Protein AF-A0A2S7IUM9-F1 (afdb_monomer)

Foldseek 3Di:
DADDQVQKAFDADDPDDDQATEIEGEDQDAQVLLQDFLSQQQCVVRVHDFQHKYFYAHPNYPHTFIWTFHDADPPRRGTGIDGCPDDD

Secondary structure (DSSP, 8-state):
----GGGEEEEE--SSSSPPPEEEEE-S--HHHHTSTT-BTTTTTTT--TT-EEEEEETTTTEEEEEEEEEE-TTT--EEEEE-----

Organism: NCBI:txid335286

Mean predicted aligned error: 4.09 Å

pLDDT: mean 90.24, std 10.63, range [51.31, 98.06]

Radius of gyration: 12.04 Å; Cα contacts (8 Å, |Δi|>4): 192; chains: 1; bounding box: 24×28×28 Å

Sequence (88 aa):
MAYVSNDLNLVIENVGGKTPRIFTYKTADNLAAITGAGYFSDGTAKGLRVGDLIHTIAPTGAGYSMFKITAVNTTTGAATASAATAIS

Nearest PDB structures (foldseek):
  4rt1-assembly1_A  TM=7.521E-01  e=4.192E+00  Pseudomonas aeruginosa PAO1
  8s8i-assembly1_j  TM=2.925E-01  e=1.461E+00  Saccharomyces cerevisiae S288C
  7qpo-assembly1_A  TM=3.672E-01  e=6.225E+00  Homo sapiens

Structure (mmCIF, N/CA/C/O backbone):
data_AF-A0A2S7IUM9-F1
#
_entry.id   AF-A0A2S7IUM9-F1
#
loop_
_atom_site.group_PDB
_atom_site.id
_atom_site.type_symbol
_atom_site.label_atom_id
_atom_site.label_alt_id
_atom_site.label_comp_id
_atom_site.label_asym_id
_atom_site.label_entity_id
_atom_site.label_seq_id
_atom_site.pdbx_PDB_ins_code
_atom_site.Cartn_x
_atom_site.Cartn_y
_atom_site.Cartn_z
_atom_site.occupancy
_atom_site.B_iso_or_equiv
_atom_site.auth_seq_id
_atom_site.auth_comp_id
_atom_site.auth_asym_id
_atom_site.auth_atom_id
_atom_site.pdbx_PDB_model_num
ATOM 1 N N . MET A 1 1 ? 7.590 -11.926 -8.256 1.00 61.91 1 MET A N 1
ATOM 2 C CA . MET A 1 1 ? 8.401 -11.802 -7.029 1.00 61.91 1 MET A CA 1
ATOM 3 C C . MET A 1 1 ? 7.442 -11.622 -5.858 1.00 61.91 1 MET A C 1
ATOM 5 O O . MET A 1 1 ? 6.237 -11.629 -6.072 1.00 61.91 1 MET A O 1
ATOM 9 N N . ALA A 1 2 ? 7.940 -11.693 -4.628 1.00 85.62 2 ALA A N 1
ATOM 10 C CA . ALA A 1 2 ? 7.117 -11.545 -3.433 1.00 85.62 2 ALA A CA 1
ATOM 11 C C . ALA A 1 2 ? 7.341 -10.150 -2.852 1.00 85.62 2 ALA A C 1
ATOM 13 O O . ALA A 1 2 ? 8.413 -9.569 -3.037 1.00 85.62 2 ALA A O 1
ATOM 14 N N . TYR A 1 3 ? 6.349 -9.647 -2.125 1.00 93.75 3 TYR A N 1
ATOM 15 C CA . TYR A 1 3 ? 6.442 -8.393 -1.395 1.00 93.75 3 TYR A CA 1
ATOM 16 C C . TYR A 1 3 ? 7.723 -8.305 -0.543 1.00 93.75 3 TYR A C 1
ATOM 18 O O . TYR A 1 3 ? 8.082 -9.238 0.178 1.00 93.75 3 TYR A O 1
ATOM 26 N N . VAL A 1 4 ? 8.398 -7.153 -0.620 1.00 95.19 4 VAL A N 1
ATOM 27 C CA . VAL A 1 4 ? 9.631 -6.846 0.119 1.00 95.19 4 VAL A CA 1
ATOM 28 C C . VAL A 1 4 ? 9.345 -5.714 1.094 1.00 95.19 4 VAL A C 1
ATOM 30 O O . VAL A 1 4 ? 9.302 -4.544 0.725 1.00 95.19 4 VAL A O 1
ATOM 33 N N . SER A 1 5 ? 9.170 -6.076 2.360 1.00 95.50 5 SER A N 1
ATOM 34 C CA . SER A 1 5 ? 8.795 -5.159 3.442 1.00 95.50 5 SER A CA 1
ATOM 35 C C . SER A 1 5 ? 9.699 -3.924 3.565 1.00 95.50 5 SER A C 1
ATOM 37 O O . SER A 1 5 ? 9.217 -2.812 3.785 1.00 95.50 5 SER A O 1
ATOM 39 N N . ASN A 1 6 ? 11.010 -4.082 3.381 1.00 95.62 6 ASN A N 1
ATOM 40 C CA . ASN A 1 6 ? 11.971 -2.985 3.541 1.00 95.62 6 ASN A CA 1
ATOM 41 C C . ASN A 1 6 ? 11.913 -1.933 2.425 1.00 95.62 6 ASN A C 1
ATOM 43 O O . ASN A 1 6 ? 12.415 -0.829 2.616 1.00 95.62 6 ASN A O 1
ATOM 47 N N . ASP A 1 7 ? 11.267 -2.239 1.300 1.00 95.69 7 ASP A N 1
ATOM 48 C CA . ASP A 1 7 ? 11.153 -1.306 0.178 1.00 95.69 7 ASP A CA 1
ATOM 49 C C . ASP A 1 7 ? 9.902 -0.415 0.278 1.00 95.69 7 ASP A C 1
ATOM 51 O O . ASP A 1 7 ? 9.720 0.483 -0.548 1.00 95.69 7 ASP A O 1
ATOM 55 N N . LEU A 1 8 ? 9.034 -0.642 1.275 1.00 97.19 8 LEU A N 1
ATOM 56 C CA . LEU A 1 8 ? 7.849 0.172 1.554 1.00 97.19 8 LEU A CA 1
ATOM 57 C C . LEU A 1 8 ? 8.165 1.251 2.596 1.00 97.19 8 LEU A C 1
ATOM 59 O O . LEU A 1 8 ? 8.543 0.941 3.727 1.00 97.19 8 LEU A O 1
ATOM 63 N N . ASN A 1 9 ? 7.941 2.512 2.228 1.00 97.25 9 ASN A N 1
ATOM 64 C CA . ASN A 1 9 ? 8.296 3.670 3.044 1.00 97.25 9 ASN A CA 1
ATOM 65 C C . ASN A 1 9 ? 7.140 4.670 3.119 1.00 97.25 9 ASN A C 1
ATOM 67 O O . ASN A 1 9 ? 6.554 5.015 2.098 1.00 97.25 9 ASN A O 1
ATOM 71 N N . LEU A 1 10 ? 6.839 5.173 4.316 1.00 97.00 10 LEU A N 1
ATOM 72 C CA . LEU A 1 10 ? 5.973 6.338 4.502 1.00 97.00 10 LEU A CA 1
ATOM 73 C C . LEU A 1 10 ? 6.762 7.597 4.122 1.00 97.00 10 LEU A C 1
ATOM 75 O O . LEU A 1 10 ? 7.837 7.830 4.670 1.00 97.00 10 LEU A O 1
ATOM 79 N N . VAL A 1 11 ? 6.234 8.406 3.203 1.00 96.81 11 VAL A N 1
ATOM 80 C CA . VAL A 1 11 ? 6.900 9.639 2.742 1.00 96.81 11 VAL A CA 1
ATOM 81 C C . VAL A 1 11 ? 6.150 10.909 3.124 1.00 96.81 11 VAL A C 1
ATOM 83 O O . VAL A 1 11 ? 6.780 11.949 3.295 1.00 96.81 11 VAL A O 1
ATOM 86 N N . ILE A 1 12 ? 4.823 10.843 3.268 1.00 94.69 12 ILE A N 1
ATOM 87 C CA . ILE A 1 12 ? 3.999 11.973 3.712 1.00 94.69 12 ILE A CA 1
ATOM 88 C C . ILE A 1 12 ? 3.017 11.468 4.764 1.00 94.69 12 ILE A C 1
ATOM 90 O O . ILE A 1 12 ? 2.131 10.665 4.462 1.00 94.69 12 ILE A O 1
ATOM 94 N N . GLU A 1 13 ? 3.180 11.975 5.985 1.00 92.94 13 GLU A N 1
ATOM 95 C CA . GLU A 1 13 ? 2.258 11.773 7.103 1.00 92.94 13 GLU A CA 1
ATOM 96 C C . GLU A 1 13 ? 1.295 12.960 7.215 1.00 92.94 13 GLU A C 1
ATOM 98 O O . GLU A 1 13 ? 1.604 14.092 6.834 1.00 92.94 13 GLU A O 1
ATOM 103 N N . ASN A 1 14 ? 0.125 12.714 7.790 1.00 87.56 14 ASN A N 1
ATOM 104 C CA . ASN A 1 14 ? -0.814 13.762 8.149 1.00 87.56 14 ASN A CA 1
ATOM 105 C C . ASN A 1 14 ? -0.399 14.477 9.432 1.00 87.56 14 ASN A C 1
ATOM 107 O O . ASN A 1 14 ? -0.262 13.853 10.482 1.00 87.56 14 ASN A O 1
ATOM 111 N N . VAL A 1 15 ? -0.360 15.807 9.389 1.00 86.12 15 VAL A N 1
ATOM 112 C CA . VAL A 1 15 ? -0.362 16.637 10.600 1.00 86.12 15 VAL A CA 1
ATOM 113 C C . VAL A 1 15 ? -1.772 17.198 10.777 1.00 86.12 15 VAL A C 1
ATOM 115 O O . VAL A 1 15 ? -2.089 18.302 10.341 1.00 86.12 15 VAL A O 1
ATOM 118 N N . GLY A 1 16 ? -2.648 16.380 11.367 1.00 81.25 16 GLY A N 1
ATOM 119 C CA . GLY A 1 16 ? -4.081 16.668 11.475 1.00 81.25 16 GLY A CA 1
ATOM 120 C C . GLY A 1 16 ? -4.860 16.484 10.160 1.00 81.25 16 GLY A C 1
ATOM 121 O O . GLY A 1 16 ? -4.302 16.201 9.100 1.00 81.25 16 GLY A O 1
ATOM 122 N N . GLY A 1 17 ? -6.189 16.618 10.236 1.00 82.94 17 GLY A N 1
ATOM 123 C CA . GLY A 1 17 ? -7.085 16.489 9.079 1.00 82.94 17 GLY A CA 1
ATOM 124 C C . GLY A 1 17 ? -7.372 15.044 8.645 1.00 82.94 17 GLY A C 1
ATOM 125 O O . GLY A 1 17 ? -7.236 14.106 9.427 1.00 82.94 17 GLY A O 1
ATOM 126 N N . LYS A 1 18 ? -7.851 14.884 7.403 1.00 78.81 18 LYS A N 1
ATOM 127 C CA . LYS A 1 18 ? -8.295 13.599 6.817 1.00 78.81 18 LYS A CA 1
ATOM 128 C C . LYS A 1 18 ? -7.716 13.331 5.421 1.00 78.81 18 LYS A C 1
ATOM 130 O O . LYS A 1 18 ? -8.264 12.512 4.688 1.00 78.81 18 LYS A O 1
ATOM 135 N N . THR A 1 19 ? -6.663 14.041 5.011 1.00 86.06 19 THR A N 1
ATOM 136 C CA . THR A 1 19 ? -6.025 13.758 3.715 1.00 86.06 19 THR A CA 1
ATOM 137 C C . THR A 1 19 ? -5.372 12.370 3.746 1.00 86.06 19 THR A C 1
ATOM 139 O O . THR A 1 19 ? -5.000 11.913 4.824 1.00 86.06 19 THR A O 1
ATOM 142 N N . PRO A 1 20 ? -5.234 11.666 2.616 1.00 89.12 20 PRO A N 1
ATOM 143 C CA . PRO A 1 20 ? -4.527 10.391 2.601 1.00 89.12 20 PRO A CA 1
ATOM 144 C C . PRO A 1 20 ? -3.044 10.549 2.952 1.00 89.12 20 PRO A C 1
ATOM 146 O O . PRO A 1 20 ? -2.404 11.514 2.524 1.00 89.12 20 PRO A O 1
ATOM 149 N N . ARG A 1 21 ? -2.489 9.566 3.666 1.00 94.25 21 ARG A N 1
ATOM 150 C CA . ARG A 1 21 ? -1.036 9.403 3.803 1.00 94.25 21 ARG A CA 1
ATOM 151 C C . ARG A 1 21 ? -0.465 8.826 2.526 1.00 94.25 21 ARG A C 1
ATOM 153 O O . ARG A 1 21 ? -1.146 8.074 1.824 1.00 94.25 21 ARG A O 1
ATOM 160 N N . ILE A 1 22 ? 0.792 9.153 2.251 1.00 95.31 22 ILE A N 1
ATOM 161 C CA . ILE A 1 22 ? 1.467 8.702 1.040 1.00 95.31 22 ILE A CA 1
ATOM 162 C C . ILE A 1 22 ? 2.661 7.836 1.406 1.00 95.31 22 ILE A C 1
ATOM 164 O O . ILE A 1 22 ? 3.565 8.257 2.130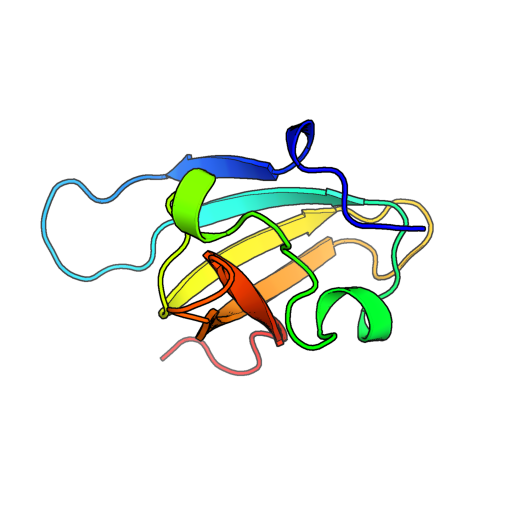 1.00 95.31 22 ILE A O 1
ATOM 168 N N . PHE A 1 23 ? 2.669 6.636 0.841 1.00 97.50 23 PHE A N 1
ATOM 169 C CA . PHE A 1 23 ? 3.775 5.699 0.868 1.00 97.50 23 PHE A CA 1
ATOM 170 C C . PHE A 1 23 ? 4.401 5.588 -0.521 1.00 97.50 23 PHE A C 1
ATOM 172 O O . PHE A 1 23 ? 3.730 5.749 -1.543 1.00 97.50 23 PHE A O 1
ATOM 179 N N . THR A 1 24 ? 5.685 5.261 -0.567 1.00 96.94 24 THR A N 1
ATOM 180 C CA . THR A 1 24 ? 6.377 4.827 -1.779 1.00 96.94 24 THR A CA 1
ATOM 181 C C . THR A 1 24 ? 6.807 3.378 -1.634 1.00 96.94 24 THR A C 1
ATOM 183 O O . THR A 1 24 ? 7.151 2.914 -0.546 1.00 96.94 24 THR A O 1
ATOM 186 N N . TYR A 1 25 ? 6.761 2.647 -2.741 1.00 95.94 25 TYR A N 1
ATOM 187 C CA . TYR A 1 25 ? 7.142 1.246 -2.786 1.00 95.94 25 TYR A CA 1
ATOM 188 C C . TYR A 1 25 ? 7.861 0.933 -4.094 1.00 95.94 25 TYR A C 1
ATOM 190 O O . TYR A 1 25 ? 7.374 1.257 -5.178 1.00 95.94 25 TYR A O 1
ATOM 198 N N . LYS A 1 26 ? 9.023 0.291 -4.012 1.00 93.38 26 LYS A N 1
ATOM 199 C CA . LYS A 1 26 ? 9.732 -0.216 -5.189 1.00 93.38 26 LYS A CA 1
ATOM 200 C C . LYS A 1 26 ? 9.540 -1.725 -5.268 1.00 93.38 26 LYS A C 1
ATOM 202 O O . LYS A 1 26 ? 9.737 -2.426 -4.286 1.00 93.38 26 LYS A O 1
ATOM 207 N N . THR A 1 27 ? 9.160 -2.233 -6.434 1.00 92.38 27 THR A N 1
ATOM 208 C CA . THR A 1 27 ? 8.993 -3.678 -6.655 1.00 92.38 27 THR A CA 1
ATOM 209 C C . THR A 1 27 ? 9.245 -4.032 -8.111 1.00 92.38 27 THR A C 1
ATOM 211 O O . THR A 1 27 ? 9.198 -3.165 -8.968 1.00 92.38 27 THR A O 1
ATOM 214 N N . ALA A 1 28 ? 9.508 -5.297 -8.416 1.00 90.56 28 ALA A N 1
ATOM 215 C CA . ALA A 1 28 ? 9.475 -5.799 -9.790 1.00 90.56 28 ALA A CA 1
ATOM 216 C C . ALA A 1 28 ? 8.119 -6.435 -10.149 1.00 90.56 28 ALA A C 1
ATOM 218 O O . ALA A 1 28 ? 7.935 -6.893 -11.277 1.00 90.56 28 ALA A O 1
ATOM 219 N N . ASP A 1 29 ? 7.185 -6.485 -9.198 1.00 90.25 29 ASP A N 1
ATOM 220 C CA . ASP A 1 29 ? 5.898 -7.140 -9.374 1.00 90.25 29 ASP A CA 1
ATOM 221 C C . ASP A 1 29 ? 4.960 -6.364 -10.295 1.00 90.25 29 ASP A C 1
ATOM 223 O O . ASP A 1 29 ? 4.983 -5.134 -10.396 1.00 90.25 29 ASP A O 1
ATOM 227 N N . ASN A 1 30 ? 4.138 -7.123 -11.017 1.00 89.06 30 ASN A N 1
ATOM 228 C CA . ASN A 1 30 ? 3.138 -6.560 -11.906 1.00 89.06 30 ASN A CA 1
ATOM 229 C C . ASN A 1 30 ? 1.910 -6.077 -11.119 1.00 89.06 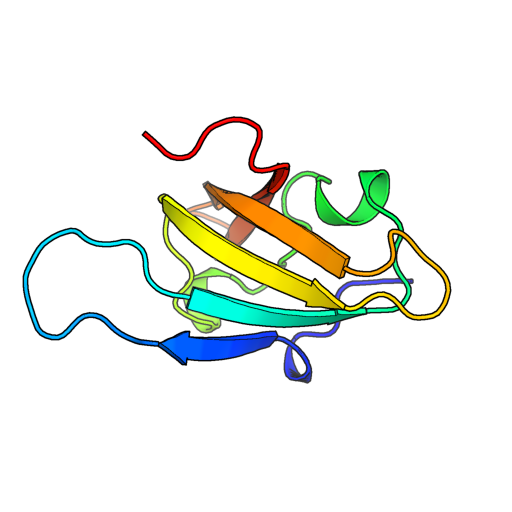30 ASN A C 1
ATOM 231 O O . ASN A 1 30 ? 1.724 -6.387 -9.941 1.00 89.06 30 ASN A O 1
ATOM 235 N N . LEU A 1 31 ? 1.043 -5.334 -11.810 1.00 88.38 31 LEU A N 1
ATOM 236 C CA . LEU A 1 31 ? -0.176 -4.773 -11.235 1.00 88.38 31 LEU A CA 1
ATOM 237 C C . LEU A 1 31 ? -1.048 -5.838 -10.547 1.00 88.38 31 LEU A C 1
ATOM 239 O O . LEU A 1 31 ? -1.472 -5.639 -9.413 1.00 88.38 31 LEU A O 1
ATOM 243 N N . ALA A 1 32 ? -1.272 -6.972 -11.217 1.00 89.00 32 ALA A N 1
ATOM 244 C CA . ALA A 1 32 ? -2.137 -8.040 -10.721 1.00 89.00 32 ALA A CA 1
ATOM 245 C C . ALA A 1 32 ? -1.628 -8.639 -9.400 1.00 89.00 32 ALA A C 1
ATOM 247 O O . ALA A 1 32 ? -2.425 -8.890 -8.496 1.00 89.00 32 ALA A O 1
ATOM 248 N N . ALA A 1 33 ? -0.310 -8.818 -9.273 1.00 92.31 33 ALA A N 1
ATOM 249 C CA . ALA A 1 33 ? 0.322 -9.315 -8.058 1.00 92.31 33 ALA A CA 1
ATOM 250 C C . ALA A 1 33 ? 0.158 -8.331 -6.891 1.00 92.31 33 ALA A C 1
ATOM 252 O O . ALA A 1 33 ? -0.283 -8.740 -5.820 1.00 92.31 33 ALA A O 1
ATOM 253 N N . ILE A 1 34 ? 0.431 -7.039 -7.114 1.00 92.50 34 ILE A N 1
ATOM 254 C CA . ILE A 1 34 ? 0.319 -5.996 -6.077 1.00 92.50 34 ILE A CA 1
ATOM 255 C C . ILE A 1 34 ? -1.126 -5.862 -5.568 1.00 92.50 34 ILE A C 1
ATOM 257 O O . ILE A 1 34 ? -1.351 -5.625 -4.383 1.00 92.50 34 ILE A O 1
ATOM 261 N N . THR A 1 35 ? -2.118 -6.044 -6.446 1.00 93.62 35 THR A N 1
ATOM 262 C CA . THR A 1 35 ? -3.543 -6.035 -6.064 1.00 93.62 35 THR A CA 1
ATOM 263 C C . THR A 1 35 ? -4.034 -7.337 -5.429 1.00 93.62 35 THR A C 1
ATOM 265 O O . THR A 1 35 ? -5.213 -7.452 -5.091 1.00 93.62 35 THR A O 1
ATOM 268 N N . GLY A 1 36 ? -3.162 -8.337 -5.277 1.00 94.81 36 GLY A N 1
ATOM 269 C CA . GLY A 1 36 ? -3.489 -9.587 -4.606 1.00 94.81 36 GLY A CA 1
ATOM 270 C C . GLY A 1 36 ? -3.882 -9.364 -3.145 1.00 94.81 36 GLY A C 1
ATOM 271 O O . GLY A 1 36 ? -3.315 -8.521 -2.443 1.00 94.81 36 GLY A O 1
ATOM 272 N N . ALA A 1 37 ? -4.860 -10.136 -2.669 1.00 95.44 37 ALA A N 1
ATOM 273 C CA . ALA A 1 37 ? -5.297 -10.072 -1.280 1.00 95.44 37 ALA A CA 1
ATOM 274 C C . ALA A 1 37 ? -4.119 -10.335 -0.328 1.00 95.44 37 ALA A C 1
ATOM 276 O O . ALA A 1 37 ? -3.445 -11.358 -0.424 1.00 95.44 37 ALA A O 1
ATOM 277 N N . GLY A 1 38 ? -3.880 -9.398 0.591 1.00 96.44 38 GLY A N 1
ATOM 278 C CA . GLY A 1 38 ? -2.809 -9.489 1.581 1.00 96.44 38 GLY A CA 1
ATOM 279 C C . GLY A 1 38 ? -1.390 -9.361 1.021 1.00 96.44 38 GLY A C 1
ATOM 280 O O . GLY A 1 38 ? -0.461 -9.759 1.720 1.00 96.44 38 GLY A O 1
ATOM 281 N N . TYR A 1 39 ? -1.206 -8.819 -0.193 1.00 96.62 39 TYR A N 1
ATOM 282 C CA . TYR A 1 39 ? 0.118 -8.636 -0.804 1.00 96.62 39 TYR A CA 1
ATOM 283 C C . TYR A 1 39 ? 1.111 -7.948 0.149 1.00 96.62 39 TYR A C 1
ATOM 285 O O . TYR A 1 39 ? 2.240 -8.407 0.298 1.00 96.62 39 TYR A O 1
ATOM 293 N N . PHE A 1 40 ? 0.677 -6.906 0.866 1.00 97.69 40 PHE A N 1
ATOM 294 C CA . PHE A 1 40 ? 1.471 -6.276 1.923 1.00 97.69 40 PHE A CA 1
ATOM 295 C C . PHE A 1 40 ? 1.337 -7.084 3.218 1.00 97.69 40 PHE A C 1
ATOM 297 O O . PHE A 1 40 ? 0.504 -6.774 4.072 1.00 97.69 40 PHE A O 1
ATOM 304 N N . SER A 1 41 ? 2.136 -8.141 3.355 1.00 97.44 41 SER A N 1
ATOM 305 C CA . SER A 1 41 ? 1.970 -9.156 4.405 1.00 97.44 41 SER A CA 1
ATOM 306 C C . SER A 1 41 ? 2.126 -8.634 5.839 1.00 97.44 41 SER A C 1
ATOM 308 O O . SER A 1 41 ? 1.600 -9.246 6.760 1.00 97.44 41 SER A O 1
ATOM 310 N N . ASP A 1 42 ? 2.826 -7.514 6.037 1.00 96.75 42 ASP A N 1
ATOM 311 C CA . ASP A 1 42 ? 3.083 -6.874 7.336 1.00 96.75 42 ASP A CA 1
ATOM 312 C C . ASP A 1 42 ? 2.477 -5.459 7.430 1.00 96.75 42 ASP A C 1
ATOM 314 O O . ASP A 1 42 ? 2.996 -4.585 8.127 1.00 96.75 42 ASP A O 1
ATOM 318 N N . GLY A 1 43 ? 1.371 -5.219 6.721 1.00 97.00 43 GLY A N 1
ATOM 319 C CA . GLY A 1 43 ? 0.779 -3.891 6.575 1.00 97.00 43 GLY A CA 1
ATOM 320 C C . GLY A 1 43 ? 0.534 -3.148 7.893 1.00 97.00 43 GLY A C 1
ATOM 321 O O . GLY A 1 43 ? 0.885 -1.973 7.994 1.00 97.00 43 GLY A O 1
ATOM 322 N N . THR A 1 44 ? 0.015 -3.811 8.931 1.00 96.81 44 THR A N 1
ATOM 323 C CA . THR A 1 44 ? -0.164 -3.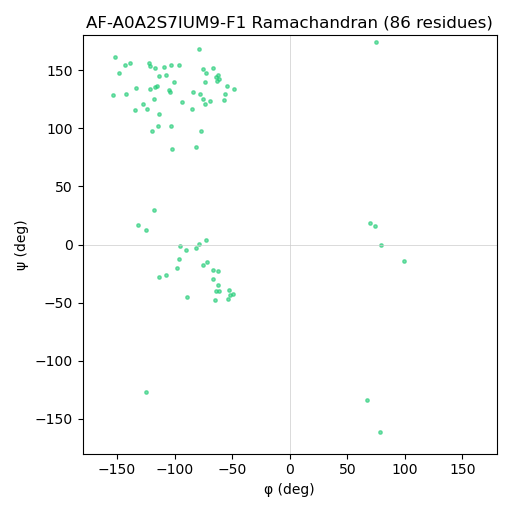189 10.258 1.00 96.81 44 THR A CA 1
ATOM 324 C C . THR A 1 44 ? 1.159 -2.795 10.908 1.00 96.81 44 THR A C 1
ATOM 326 O O . THR A 1 44 ? 1.243 -1.710 11.482 1.00 96.81 44 THR A O 1
ATOM 329 N N . ALA A 1 45 ? 2.203 -3.619 10.785 1.00 96.81 45 ALA A N 1
ATOM 330 C CA . ALA A 1 45 ? 3.536 -3.319 11.308 1.00 96.81 45 ALA A CA 1
ATOM 331 C C . ALA A 1 45 ? 4.189 -2.136 10.572 1.00 96.81 45 ALA A C 1
ATOM 333 O O . ALA A 1 45 ? 4.934 -1.366 11.174 1.00 96.81 45 ALA A O 1
ATOM 334 N N . LYS A 1 46 ? 3.850 -1.940 9.292 1.00 96.31 46 LYS A N 1
ATOM 335 C CA . LYS A 1 46 ? 4.231 -0.764 8.489 1.00 96.31 46 LYS A CA 1
ATOM 336 C C . LYS A 1 46 ? 3.344 0.456 8.720 1.00 96.31 46 LYS A C 1
ATOM 338 O O . LYS A 1 46 ? 3.587 1.514 8.146 1.00 96.31 46 LYS A O 1
ATOM 343 N N . GLY A 1 47 ? 2.318 0.322 9.555 1.00 95.38 47 GLY A N 1
ATOM 344 C CA . GLY A 1 47 ? 1.377 1.390 9.853 1.00 95.38 47 GLY A CA 1
ATOM 345 C C . GLY A 1 47 ? 0.381 1.678 8.730 1.00 95.38 47 GLY A C 1
ATOM 346 O O . GLY A 1 47 ? -0.254 2.733 8.787 1.00 95.38 47 GLY A O 1
ATOM 347 N N . LEU A 1 48 ? 0.218 0.778 7.749 1.00 96.69 48 LEU A N 1
ATOM 348 C CA . LEU A 1 48 ? -0.794 0.895 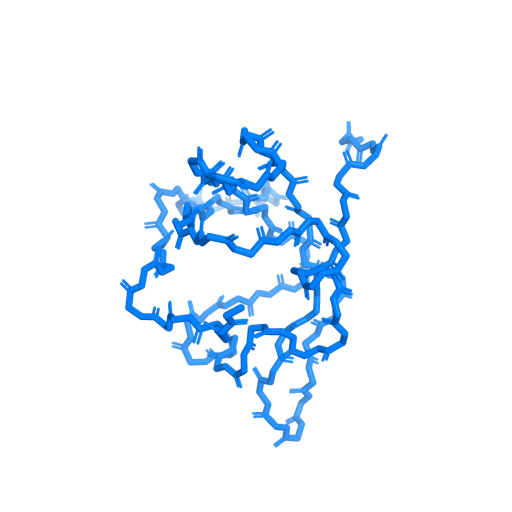6.698 1.00 96.69 48 LEU A CA 1
ATOM 349 C C . LEU A 1 48 ? -2.207 0.847 7.288 1.00 96.69 48 LEU A C 1
ATOM 351 O O . LEU A 1 48 ? -2.510 0.076 8.202 1.00 96.69 48 LEU A O 1
ATOM 355 N N . ARG A 1 49 ? -3.088 1.673 6.735 1.00 94.50 49 ARG A N 1
ATOM 356 C CA . ARG A 1 49 ? -4.506 1.781 7.082 1.00 94.50 49 ARG A CA 1
ATOM 357 C C . ARG A 1 49 ? -5.326 1.924 5.806 1.00 94.50 49 ARG A C 1
ATOM 359 O O . ARG A 1 49 ? -4.833 2.375 4.775 1.00 94.50 49 ARG A O 1
ATOM 366 N N . VAL A 1 50 ? -6.602 1.553 5.886 1.00 94.88 50 VAL A N 1
ATOM 367 C CA . VAL A 1 50 ? -7.549 1.765 4.783 1.00 94.88 50 VAL A CA 1
ATOM 368 C C . VAL A 1 50 ? -7.578 3.247 4.408 1.00 94.88 50 VAL A C 1
ATOM 370 O O . VAL A 1 50 ? -7.741 4.102 5.274 1.00 94.88 50 VAL A O 1
ATOM 373 N N . GLY A 1 51 ? -7.426 3.533 3.115 1.00 93.38 51 GLY A N 1
ATOM 374 C CA . GLY A 1 51 ? -7.385 4.888 2.566 1.00 93.38 51 GLY A CA 1
ATOM 375 C C . GLY A 1 51 ? -5.986 5.435 2.280 1.00 93.38 51 GLY A C 1
ATOM 376 O O . GLY A 1 51 ? -5.895 6.409 1.538 1.00 93.38 51 GLY A O 1
ATOM 377 N N . ASP A 1 52 ? -4.915 4.814 2.785 1.00 95.50 52 ASP A N 1
ATOM 378 C CA . ASP A 1 52 ? -3.550 5.222 2.432 1.00 95.50 52 ASP A CA 1
ATOM 379 C C . ASP A 1 52 ? -3.284 5.037 0.936 1.00 95.50 52 ASP A C 1
ATOM 381 O O . ASP A 1 52 ? -3.773 4.083 0.317 1.00 95.50 52 ASP A O 1
ATOM 385 N N . LEU A 1 53 ? -2.470 5.930 0.374 1.00 95.50 53 LEU A N 1
ATOM 386 C CA . LEU A 1 53 ? -2.015 5.863 -1.008 1.00 95.50 53 LEU A CA 1
ATOM 387 C C . LEU A 1 53 ? -0.594 5.307 -1.081 1.00 95.50 53 LEU A C 1
ATOM 389 O O . LEU A 1 53 ? 0.268 5.671 -0.284 1.00 95.50 53 LEU A O 1
ATOM 393 N N . ILE A 1 54 ? -0.338 4.451 -2.069 1.00 96.00 54 ILE A N 1
ATOM 394 C CA . ILE A 1 54 ? 0.983 3.875 -2.334 1.00 96.00 54 ILE A CA 1
ATOM 395 C C . ILE A 1 54 ? 1.380 4.190 -3.771 1.00 96.00 54 ILE A C 1
ATOM 397 O O . ILE A 1 54 ? 0.757 3.708 -4.716 1.00 96.00 54 ILE A O 1
ATOM 401 N N . HIS A 1 55 ? 2.451 4.960 -3.931 1.00 95.31 55 HIS A N 1
ATOM 402 C CA . HIS A 1 55 ? 3.119 5.158 -5.210 1.00 95.31 55 HIS A CA 1
ATOM 403 C C . HIS A 1 55 ? 4.100 4.022 -5.425 1.00 95.31 55 HIS A C 1
ATOM 405 O O . HIS A 1 55 ? 5.062 3.860 -4.674 1.00 95.31 55 HIS A O 1
ATOM 411 N N . THR A 1 56 ? 3.860 3.229 -6.454 1.00 93.69 56 THR A N 1
ATOM 412 C CA . THR A 1 56 ? 4.701 2.092 -6.791 1.00 93.69 56 THR A CA 1
ATOM 413 C C . THR A 1 56 ? 5.557 2.404 -8.003 1.00 93.69 56 THR A C 1
ATOM 415 O O . THR A 1 56 ? 5.060 2.912 -9.006 1.00 93.69 56 THR A O 1
ATOM 418 N N . ILE A 1 57 ? 6.847 2.087 -7.910 1.00 90.31 57 ILE A N 1
ATOM 419 C CA . ILE A 1 57 ? 7.801 2.183 -9.014 1.00 90.31 57 ILE A CA 1
ATOM 420 C C . ILE A 1 57 ? 8.244 0.766 -9.367 1.00 90.31 57 ILE A C 1
ATOM 422 O O . ILE A 1 57 ? 8.938 0.117 -8.579 1.00 90.31 57 ILE A O 1
ATOM 426 N N . ALA A 1 58 ? 7.857 0.308 -10.558 1.00 82.44 58 ALA A N 1
ATOM 427 C CA . ALA A 1 58 ? 8.171 -1.017 -11.070 1.00 82.44 58 ALA A CA 1
ATOM 428 C C . ALA A 1 58 ? 8.987 -0.963 -12.374 1.00 82.44 58 ALA A C 1
ATOM 430 O O . ALA A 1 58 ? 8.402 -0.810 -13.448 1.00 82.44 58 ALA A O 1
ATOM 431 N N . PRO A 1 59 ? 10.329 -1.108 -12.320 1.00 65.44 59 PRO A N 1
ATOM 432 C CA . PRO A 1 59 ? 11.205 -0.913 -13.480 1.00 65.44 59 PRO A CA 1
ATOM 433 C C . PRO A 1 59 ? 11.023 -1.957 -14.593 1.00 65.44 59 PRO A C 1
ATOM 435 O O . PRO A 1 59 ? 11.362 -1.685 -15.738 1.00 65.44 59 PRO A O 1
ATOM 438 N N . THR A 1 60 ? 10.474 -3.131 -14.278 1.00 68.25 60 THR A N 1
ATOM 439 C CA . THR A 1 60 ? 10.185 -4.210 -15.243 1.00 68.25 60 THR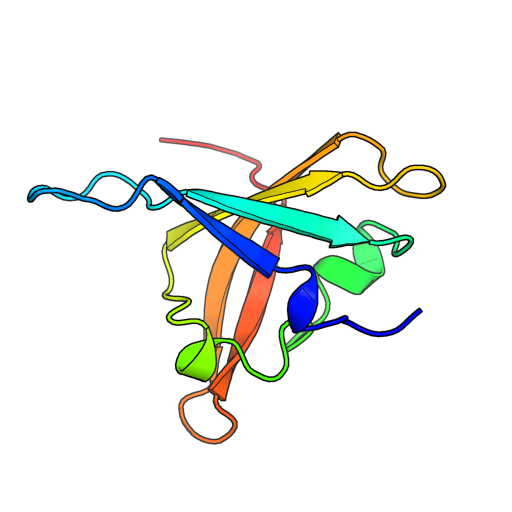 A CA 1
ATOM 440 C C . THR A 1 60 ? 8.715 -4.653 -15.211 1.00 68.25 60 THR A C 1
ATOM 442 O O . THR A 1 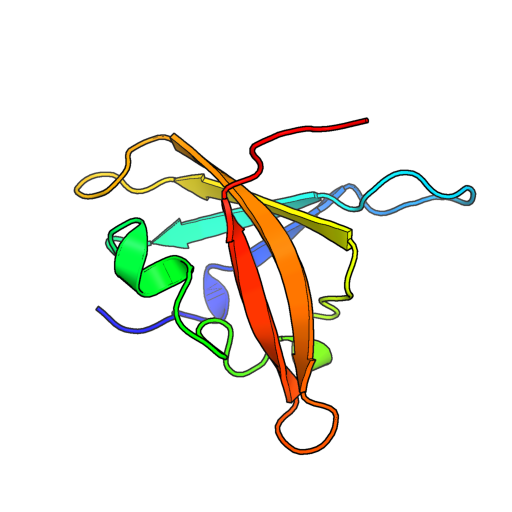60 ? 8.383 -5.708 -15.742 1.00 68.25 60 THR A O 1
ATOM 445 N N . GLY A 1 61 ? 7.842 -3.877 -14.552 1.00 65.75 61 GLY A N 1
ATOM 446 C CA . GLY A 1 61 ? 6.438 -4.214 -14.280 1.00 65.75 61 GLY A CA 1
ATOM 447 C C . GLY A 1 61 ? 5.463 -3.152 -14.798 1.00 65.75 61 GLY A C 1
ATOM 448 O O . GLY A 1 61 ? 5.511 -2.774 -15.963 1.00 65.75 61 GLY A O 1
ATOM 449 N N . ALA A 1 62 ? 4.572 -2.654 -13.935 1.00 61.19 62 ALA A N 1
ATOM 450 C CA . ALA A 1 62 ? 3.551 -1.657 -14.292 1.00 61.19 62 ALA A CA 1
ATOM 451 C C . ALA A 1 62 ? 4.094 -0.224 -14.527 1.00 61.19 62 ALA A C 1
ATOM 453 O O . ALA A 1 62 ? 3.313 0.704 -14.727 1.00 61.19 62 ALA A O 1
ATOM 454 N N . GLY A 1 63 ? 5.415 -0.015 -14.475 1.00 82.50 63 GLY A N 1
ATOM 455 C CA . GLY A 1 63 ? 6.011 1.319 -14.468 1.00 82.50 63 GLY A CA 1
ATOM 456 C C . GLY A 1 63 ? 5.681 2.063 -13.174 1.00 82.50 63 GLY A C 1
ATOM 457 O O . GLY A 1 63 ? 5.805 1.505 -12.083 1.00 82.50 63 GLY A O 1
ATOM 458 N N . TYR A 1 64 ? 5.273 3.326 -13.284 1.00 90.69 64 TYR A N 1
ATOM 459 C CA . TYR A 1 64 ? 4.708 4.064 -12.157 1.00 90.69 64 TYR A CA 1
ATOM 460 C C . TYR A 1 64 ? 3.214 3.760 -12.030 1.00 90.69 64 TYR A C 1
ATOM 462 O O . TYR A 1 64 ? 2.469 3.837 -13.004 1.00 90.69 64 TYR A O 1
ATOM 470 N N . SER A 1 65 ? 2.757 3.434 -10.827 1.00 91.06 65 SER A N 1
ATOM 471 C CA . SER A 1 65 ? 1.344 3.190 -10.532 1.00 91.06 65 SER A CA 1
ATOM 472 C C . SER A 1 65 ? 0.996 3.718 -9.150 1.00 91.06 65 SER A C 1
ATOM 474 O O . SER A 1 65 ? 1.858 3.810 -8.280 1.00 91.06 65 SER A O 1
ATOM 476 N N . MET A 1 66 ? -0.272 4.051 -8.936 1.00 92.94 66 MET 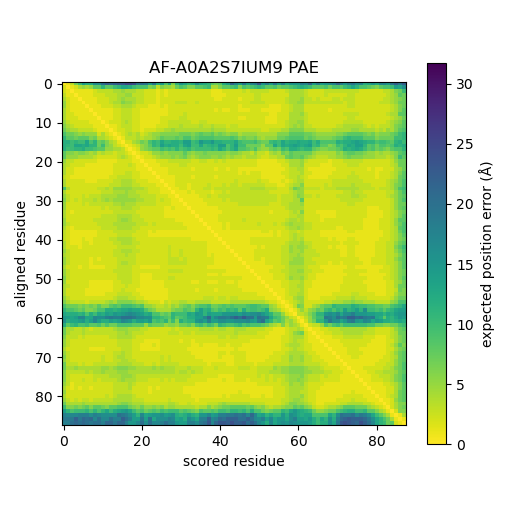A N 1
ATOM 477 C CA . MET A 1 66 ? -0.766 4.476 -7.633 1.00 92.94 66 MET A CA 1
ATOM 478 C C . MET A 1 66 ? -1.885 3.549 -7.176 1.00 92.94 66 MET A C 1
ATOM 480 O O . MET A 1 66 ? -2.808 3.226 -7.928 1.00 92.94 66 MET A O 1
ATOM 484 N N . PHE A 1 67 ? -1.795 3.143 -5.919 1.00 94.56 67 PHE A N 1
ATOM 485 C CA . PHE A 1 67 ? -2.729 2.239 -5.275 1.00 94.56 67 PHE A CA 1
ATOM 486 C C . PHE A 1 67 ? -3.345 2.882 -4.045 1.00 94.56 67 PHE A C 1
ATOM 488 O O . PHE A 1 67 ? -2.739 3.757 -3.433 1.00 94.56 67 PHE A O 1
ATOM 495 N N . LYS A 1 68 ? -4.524 2.399 -3.660 1.00 95.62 68 LYS A N 1
ATOM 496 C CA . LYS A 1 68 ? -5.166 2.716 -2.386 1.00 95.62 68 LYS A CA 1
ATOM 497 C C . LYS A 1 68 ? -5.298 1.447 -1.554 1.00 95.62 68 LYS A C 1
ATOM 499 O O . LYS A 1 68 ? -5.740 0.426 -2.081 1.00 95.62 68 LYS A O 1
ATOM 504 N N . ILE A 1 69 ? -4.980 1.509 -0.264 1.00 96.50 69 ILE A N 1
ATOM 505 C CA . ILE A 1 69 ? -5.291 0.414 0.662 1.00 96.50 69 ILE A CA 1
ATOM 506 C C . ILE A 1 69 ? -6.804 0.337 0.866 1.00 96.50 69 ILE A C 1
ATOM 508 O O . ILE A 1 69 ? -7.440 1.309 1.279 1.00 96.50 69 ILE A O 1
ATOM 512 N N . THR A 1 70 ? -7.386 -0.827 0.589 1.00 96.69 70 THR A N 1
ATOM 513 C CA . THR A 1 70 ? -8.835 -1.072 0.681 1.00 96.69 70 THR A CA 1
ATOM 514 C C . THR A 1 70 ? -9.214 -1.939 1.869 1.00 96.69 70 THR A C 1
ATOM 516 O O . THR A 1 70 ? -10.325 -1.815 2.377 1.00 96.69 70 THR A O 1
ATOM 519 N N . ALA A 1 71 ? -8.296 -2.779 2.344 1.00 97.31 71 ALA A N 1
ATOM 520 C CA . ALA A 1 71 ? -8.520 -3.629 3.503 1.00 97.31 71 ALA A CA 1
ATOM 521 C C . ALA A 1 71 ? -7.223 -3.866 4.276 1.00 97.31 71 ALA A C 1
ATOM 523 O O . ALA A 1 71 ? -6.145 -3.971 3.690 1.00 97.31 71 ALA A O 1
ATOM 524 N N . VAL A 1 72 ? -7.353 -4.008 5.594 1.00 97.81 72 VAL A N 1
ATOM 525 C CA . VAL A 1 72 ? -6.299 -4.496 6.485 1.00 97.81 72 VAL A CA 1
ATOM 526 C C . VAL A 1 72 ? -6.893 -5.637 7.298 1.00 97.81 72 VAL A C 1
ATOM 528 O O . VAL A 1 72 ? -7.907 -5.461 7.972 1.00 97.81 72 VAL A O 1
ATOM 531 N N . ASN A 1 73 ? -6.298 -6.821 7.197 1.00 97.44 73 ASN A N 1
ATOM 532 C CA . ASN A 1 73 ? -6.736 -7.998 7.928 1.00 97.44 73 ASN A CA 1
ATOM 533 C C . ASN A 1 73 ? -6.344 -7.848 9.405 1.00 97.44 73 ASN A C 1
ATOM 535 O O . ASN A 1 73 ? -5.167 -7.712 9.731 1.00 97.44 73 ASN A O 1
ATOM 539 N N . THR A 1 74 ? -7.326 -7.884 10.304 1.00 94.69 74 THR A N 1
ATOM 540 C CA . THR A 1 74 ? -7.117 -7.691 11.747 1.00 94.69 74 THR A CA 1
ATOM 541 C C . THR A 1 74 ? -6.495 -8.900 12.446 1.00 94.69 74 THR A C 1
ATOM 543 O O . THR A 1 74 ? -5.970 -8.753 13.545 1.00 94.69 74 THR A O 1
ATOM 546 N N . THR A 1 75 ? -6.530 -10.083 11.830 1.00 95.88 75 THR A N 1
ATOM 547 C CA . THR A 1 75 ? -5.932 -11.316 12.361 1.00 95.88 75 THR A CA 1
ATOM 548 C C . THR A 1 75 ? -4.477 -11.471 11.932 1.00 95.88 75 THR A C 1
ATOM 550 O O . THR A 1 75 ? -3.635 -11.812 12.754 1.00 95.88 75 THR A O 1
ATOM 553 N N . THR A 1 76 ? -4.167 -11.232 10.654 1.00 96.88 76 THR A N 1
ATOM 554 C CA . THR A 1 76 ? -2.813 -11.440 10.108 1.00 96.88 76 THR A CA 1
ATOM 555 C C . THR A 1 76 ? -1.979 -10.166 10.038 1.00 96.88 76 THR A C 1
ATOM 557 O O . THR A 1 76 ? -0.762 -10.246 9.929 1.00 96.88 76 THR A O 1
ATOM 560 N N . GLY A 1 77 ? -2.611 -8.991 10.060 1.00 96.38 77 GLY A N 1
ATOM 561 C CA . GLY A 1 77 ? -1.942 -7.712 9.829 1.00 96.38 77 GLY A CA 1
ATOM 562 C C . GLY A 1 77 ? -1.666 -7.391 8.356 1.00 96.38 77 GLY A C 1
ATOM 563 O O . GLY A 1 77 ? -1.148 -6.315 8.057 1.00 96.38 77 GLY A O 1
ATOM 564 N N . ALA A 1 78 ? -2.029 -8.279 7.426 1.00 98.00 78 ALA A N 1
ATOM 565 C CA . ALA A 1 78 ? -1.789 -8.081 6.001 1.00 98.00 78 ALA A CA 1
ATOM 566 C C . ALA A 1 78 ? -2.731 -7.024 5.400 1.00 98.00 78 ALA A C 1
ATOM 568 O O . ALA A 1 78 ? -3.930 -7.009 5.691 1.00 98.00 78 ALA A O 1
ATOM 569 N N . ALA A 1 79 ? -2.216 -6.169 4.517 1.00 98.06 79 ALA A N 1
ATOM 570 C CA . ALA A 1 79 ? -2.992 -5.154 3.811 1.00 98.06 79 ALA A CA 1
ATOM 571 C C . ALA A 1 79 ? -3.189 -5.509 2.330 1.00 98.06 79 ALA A C 1
ATOM 573 O O . ALA A 1 79 ? -2.329 -6.103 1.679 1.00 98.06 79 ALA A O 1
ATOM 574 N N . THR A 1 80 ? -4.354 -5.135 1.802 1.00 97.88 80 THR A N 1
ATOM 575 C CA . THR A 1 80 ? -4.745 -5.323 0.400 1.00 97.88 80 THR A CA 1
ATOM 576 C C . THR A 1 80 ? -4.923 -3.968 -0.260 1.00 97.88 80 THR A C 1
ATOM 578 O O . THR A 1 80 ? -5.533 -3.066 0.323 1.00 97.88 80 THR A O 1
ATOM 581 N N . ALA A 1 81 ? -4.410 -3.839 -1.480 1.00 95.81 81 ALA A N 1
ATOM 582 C CA . ALA A 1 81 ? -4.495 -2.618 -2.259 1.00 95.81 81 ALA A CA 1
ATOM 583 C C . ALA A 1 81 ? -5.295 -2.822 -3.546 1.00 95.81 81 ALA A C 1
ATOM 585 O O . ALA A 1 81 ? -5.319 -3.908 -4.120 1.00 95.81 81 ALA A O 1
ATOM 586 N N 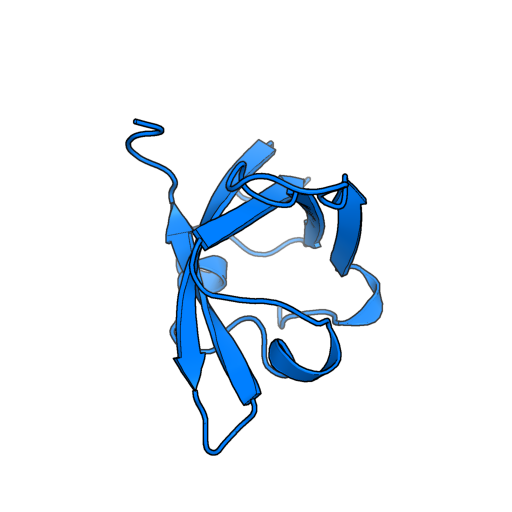. SER A 1 82 ? -5.918 -1.753 -4.027 1.00 94.62 82 SER A N 1
ATOM 587 C CA . SER A 1 82 ? -6.507 -1.687 -5.364 1.00 94.62 82 SER A CA 1
ATOM 588 C C . SER A 1 82 ? -5.869 -0.553 -6.152 1.00 94.62 82 SER A C 1
ATOM 590 O O . SER A 1 82 ? -5.435 0.441 -5.565 1.00 94.62 82 SER A O 1
ATOM 592 N N . ALA A 1 83 ? -5.854 -0.660 -7.481 1.00 90.75 83 ALA A N 1
ATOM 593 C CA . ALA A 1 83 ? -5.486 0.469 -8.329 1.00 90.75 83 ALA A CA 1
ATOM 594 C C . ALA A 1 83 ? -6.360 1.689 -7.982 1.00 90.75 83 ALA A C 1
ATOM 596 O O . ALA A 1 83 ? -7.571 1.556 -7.776 1.00 90.75 83 ALA A O 1
ATOM 597 N N . ALA A 1 84 ? -5.752 2.869 -7.881 1.00 83.62 84 ALA A N 1
ATOM 598 C CA . ALA A 1 84 ? -6.489 4.101 -7.641 1.00 83.62 84 ALA A CA 1
ATOM 599 C C . ALA A 1 84 ? -7.167 4.544 -8.948 1.00 83.62 84 ALA A C 1
ATOM 601 O O . ALA A 1 84 ? -6.535 5.139 -9.814 1.00 83.62 84 ALA A O 1
ATOM 602 N N . THR A 1 85 ? -8.450 4.220 -9.111 1.00 74.75 85 THR A N 1
ATOM 603 C CA . THR A 1 85 ? -9.237 4.548 -10.316 1.00 74.75 85 THR A CA 1
ATOM 604 C C . THR A 1 85 ? -10.061 5.834 -10.180 1.00 74.75 85 THR A C 1
ATOM 606 O O . THR A 1 85 ? -10.529 6.361 -11.184 1.00 74.75 85 THR A O 1
ATOM 609 N N . ALA A 1 86 ? -10.188 6.374 -8.961 1.00 56.94 86 ALA A N 1
ATOM 610 C CA . ALA A 1 86 ? -10.709 7.709 -8.665 1.00 56.94 86 ALA A CA 1
ATOM 611 C C . ALA A 1 86 ? -10.119 8.220 -7.335 1.00 56.94 86 ALA A C 1
ATOM 613 O O . ALA A 1 86 ? -10.180 7.512 -6.325 1.00 56.94 86 ALA A O 1
ATOM 614 N N . ILE A 1 87 ? -9.557 9.435 -7.325 1.00 53.59 87 ILE A N 1
ATOM 615 C CA . ILE A 1 87 ? -9.301 10.198 -6.093 1.00 53.59 87 ILE A CA 1
ATOM 616 C C . ILE A 1 87 ? -10.395 11.266 -6.035 1.00 53.59 87 ILE A C 1
ATOM 618 O O . ILE A 1 87 ? -10.349 12.226 -6.799 1.00 53.59 87 ILE A O 1
ATOM 622 N N . SER A 1 88 ? 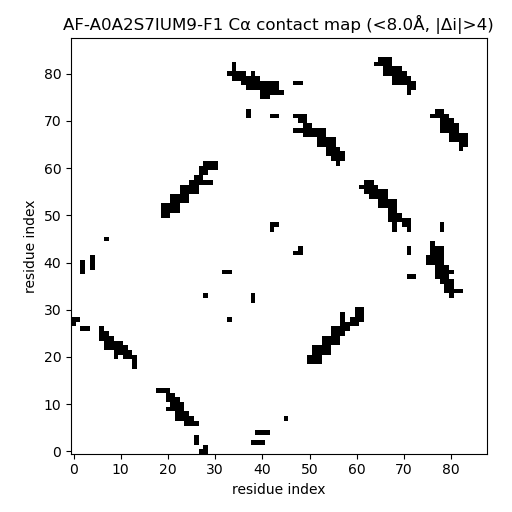-11.411 11.043 -5.204 1.00 51.31 88 SER A N 1
ATOM 623 C CA . SER A 1 88 ? -12.460 12.022 -4.885 1.00 51.31 88 SER A CA 1
ATOM 624 C C . SER A 1 88 ? -12.130 12.756 -3.598 1.00 51.31 88 SER A C 1
ATOM 626 O O . SER A 1 88 ? -11.756 12.030 -2.644 1.00 51.31 88 SER A O 1
#

Solvent-accessible surface area (backbone atoms only — not comparable to full-atom values): 4979 Å² total; per-residue (Å²): 122,75,78,58,73,87,46,52,42,84,77,42,81,70,89,68,90,83,71,67,34,36,28,41,32,60,47,66,45,40,62,72,58,56,45,29,86,38,38,41,55,53,19,50,85,73,65,58,50,67,57,29,33,37,42,34,45,11,94,79,38,62,38,73,47,52,30,28,29,72,43,63,42,88,86,74,28,17,21,20,33,38,76,60,87,75,92,128